Protein AF-A0A520C1L0-F1 (afdb_monomer)

Secondary structure (DSSP, 8-state):
----GGGG---TT----PPPP--------TT-----SBS--TTS--B-TTS-BT-GGGTT-TT-BPPPTT-EETTEE------GGGG---SS-------PPPP-PPP---S-SS----S-S----S-PPPTT---------TT--EEEEEEEEEE-SS-EEEEEEEEEE--

Nearest PDB structures (foldseek):
  6c9f-assembly1_B  TM=3.016E-01  e=8.532E+00  Homo sapiens

Solvent-accessible surface area (backbone atoms only — not comparable to full-atom values): 12284 Å² total; per-residue (Å²): 134,84,82,79,72,75,87,74,67,74,60,97,85,65,87,74,88,74,84,79,88,78,85,85,75,93,71,97,64,91,78,77,75,78,70,48,57,78,34,58,43,95,81,63,45,27,22,33,88,83,45,32,67,66,41,82,92,51,77,82,50,85,76,19,12,18,72,50,67,73,44,69,32,89,88,47,65,35,85,61,74,85,62,77,80,82,61,78,71,59,95,61,86,88,72,87,78,89,79,77,80,85,87,79,86,78,82,82,74,82,73,80,85,68,91,75,86,60,96,69,67,74,84,87,74,91,77,85,80,58,90,97,51,89,80,89,84,86,78,63,70,72,94,60,65,46,79,46,75,50,76,48,76,52,74,58,98,88,49,77,44,78,50,76,48,76,53,74,43,78,134

pLDDT: mean 76.63, std 14.68, range [38.0, 96.56]

Mean predicted aligned error: 20.1 Å

Sequence (171 aa):
MLLNNADLVLNKNEKAIRLNEVIIKSTKDNSFNYTGEIGKNACGDYVCLNDILNCRNHANEPNNTKPVKGKTYKYITYQGCILEEQNQASHYIEFTGVRHAKEFYLDDYKDPMEPAFFSTIYWNYATILEAKKETELSFYTSDITGRFKVVVQGATLNDVVYAEKYFDVKK

Foldseek 3Di:
DDDDCPVVDDDPPDPDDDDDDDDDDDDPDPPPPCVAAWAEDPVLWWADPQLDIPDPVCSPPRRIHYDDAQDDRPHDHHNDDPDVVVDPPPPDDDDDDDDDDDDDDDDQCPDPPDQDPDLDQDDDPPDDDDPPDDDDDDTDPTPDWAKHKDWDWDADPVGIDIDIDIDTDDD

Structure (mmCIF, N/CA/C/O backbone):
data_AF-A0A520C1L0-F1
#
_entry.id   AF-A0A520C1L0-F1
#
loop_
_atom_site.group_PDB
_atom_site.id
_atom_site.type_symbol
_atom_site.label_atom_id
_atom_site.label_alt_id
_atom_site.label_comp_id
_atom_site.label_asym_id
_atom_site.label_entity_id
_atom_site.label_seq_id
_atom_site.pdbx_PDB_ins_code
_atom_site.Cartn_x
_atom_site.Cartn_y
_atom_site.Cartn_z
_atom_site.occupancy
_atom_site.B_iso_or_equiv
_atom_site.auth_seq_id
_atom_site.auth_comp_id
_atom_site.auth_asym_id
_atom_site.auth_atom_id
_atom_site.pdbx_PDB_model_num
ATOM 1 N N . MET A 1 1 ? -6.480 -42.250 -15.621 1.00 38.00 1 MET A N 1
ATOM 2 C CA . MET A 1 1 ? -7.502 -41.512 -14.852 1.00 38.00 1 MET A CA 1
ATOM 3 C C . MET A 1 1 ? -7.461 -40.079 -15.365 1.00 38.00 1 MET A C 1
ATOM 5 O O . MET A 1 1 ? -6.453 -39.416 -15.174 1.00 38.00 1 MET A O 1
ATOM 9 N N . LEU A 1 2 ? -8.438 -39.691 -16.188 1.00 39.81 2 LEU A N 1
ATOM 10 C CA . LEU A 1 2 ? -8.475 -38.387 -16.860 1.00 39.81 2 LEU A CA 1
ATOM 11 C C . LEU A 1 2 ? -8.816 -37.306 -15.828 1.00 39.81 2 LEU A C 1
ATOM 13 O O . LEU A 1 2 ? -9.837 -37.410 -15.151 1.00 39.81 2 LEU A O 1
ATOM 17 N N . LEU A 1 3 ? -7.941 -36.310 -15.691 1.00 45.25 3 LEU A N 1
ATOM 18 C CA . LEU A 1 3 ? -8.162 -35.137 -14.849 1.00 45.25 3 LEU A CA 1
ATOM 19 C C . LEU A 1 3 ? -9.322 -34.327 -15.438 1.00 45.25 3 LEU A C 1
ATOM 21 O O . LEU A 1 3 ? -9.281 -33.898 -16.591 1.00 45.25 3 LEU A O 1
ATOM 25 N N . ASN A 1 4 ? -10.384 -34.187 -14.653 1.00 41.22 4 ASN A N 1
ATOM 26 C CA . ASN A 1 4 ? -11.595 -33.482 -15.035 1.00 41.22 4 ASN A CA 1
ATOM 27 C C . ASN A 1 4 ? -11.342 -31.974 -14.858 1.00 41.22 4 ASN A C 1
ATOM 29 O O . ASN A 1 4 ? -11.366 -31.469 -13.743 1.00 41.22 4 ASN A O 1
ATOM 33 N N . ASN A 1 5 ? -11.049 -31.258 -15.947 1.00 51.09 5 ASN A N 1
ATOM 34 C CA . ASN A 1 5 ? -10.695 -29.826 -15.943 1.00 51.09 5 ASN A CA 1
ATOM 35 C C . ASN A 1 5 ? -11.916 -28.890 -15.799 1.00 51.09 5 ASN A C 1
ATOM 37 O O . ASN A 1 5 ? -11.922 -27.783 -16.340 1.00 51.09 5 ASN A O 1
ATOM 41 N N . ALA A 1 6 ? -12.967 -29.331 -15.104 1.00 55.56 6 ALA A N 1
ATOM 42 C CA . ALA A 1 6 ? -14.201 -28.563 -14.942 1.00 55.56 6 ALA A CA 1
ATOM 43 C C . ALA A 1 6 ? -14.014 -27.297 -14.079 1.00 55.56 6 ALA A C 1
ATOM 45 O O . ALA A 1 6 ? -14.768 -26.341 -14.239 1.00 55.56 6 ALA A O 1
ATOM 46 N N . ASP A 1 7 ? -12.966 -27.249 -13.252 1.00 50.41 7 ASP A N 1
ATOM 47 C CA . ASP A 1 7 ? -12.690 -26.124 -12.346 1.00 50.41 7 ASP A CA 1
ATOM 48 C C . ASP A 1 7 ? -11.901 -24.971 -12.998 1.00 50.41 7 ASP A C 1
ATOM 50 O O . ASP A 1 7 ? -11.690 -23.933 -12.380 1.00 50.41 7 ASP A O 1
ATOM 54 N N . LEU A 1 8 ? -11.484 -25.111 -14.265 1.00 54.94 8 LEU A N 1
ATOM 55 C CA . LEU A 1 8 ? -10.787 -24.057 -15.026 1.00 54.94 8 LEU A CA 1
ATOM 56 C C . LEU A 1 8 ? -11.737 -23.204 -15.888 1.00 54.94 8 LEU A C 1
ATOM 58 O O . LEU A 1 8 ? -11.296 -22.441 -16.753 1.00 54.94 8 LEU A O 1
ATOM 62 N N . VAL A 1 9 ? -13.051 -23.331 -15.685 1.00 56.00 9 VAL A N 1
ATOM 63 C CA . VAL A 1 9 ? -14.051 -22.546 -16.413 1.00 56.00 9 VAL A CA 1
ATOM 64 C C . VAL A 1 9 ? -14.195 -21.173 -15.754 1.00 56.00 9 VAL A C 1
ATOM 66 O O . VAL A 1 9 ? -14.917 -21.002 -14.777 1.00 56.00 9 VAL A O 1
ATOM 69 N N . LEU A 1 10 ? -13.510 -20.176 -16.319 1.00 58.72 10 LEU A N 1
ATOM 70 C CA . LEU A 1 10 ? -13.698 -18.768 -15.964 1.00 58.72 10 LEU A CA 1
ATOM 71 C C . LEU A 1 10 ? -15.142 -18.334 -16.266 1.00 58.72 10 LEU A C 1
ATOM 73 O O . LEU A 1 10 ? -15.676 -18.600 -17.349 1.00 58.72 10 LEU A O 1
ATOM 77 N N . ASN A 1 11 ? -15.772 -17.643 -15.313 1.00 58.53 11 ASN A N 1
ATOM 78 C CA . ASN A 1 11 ? -17.105 -17.070 -15.485 1.00 58.53 11 ASN A CA 1
ATOM 79 C C . ASN A 1 11 ? -17.110 -16.059 -16.645 1.00 58.53 11 ASN A C 1
ATOM 81 O O . ASN A 1 11 ? -16.167 -15.289 -16.819 1.00 58.53 11 ASN A O 1
ATOM 85 N N . LYS A 1 12 ? -18.206 -16.016 -17.420 1.00 57.12 12 LYS A N 1
ATOM 86 C CA . LYS A 1 12 ? -18.363 -15.224 -18.667 1.00 57.12 12 LYS A CA 1
ATOM 87 C C . LYS A 1 12 ? -18.086 -13.710 -18.553 1.00 57.12 12 LYS A C 1
ATOM 89 O O . LYS A 1 12 ? -18.062 -13.037 -19.581 1.00 57.12 12 LYS A O 1
ATOM 94 N N . ASN A 1 13 ? -17.870 -13.183 -17.348 1.00 58.34 13 ASN A N 1
ATOM 95 C CA . ASN A 1 13 ? -17.637 -11.763 -17.083 1.00 58.34 13 ASN A CA 1
ATOM 96 C C . ASN A 1 13 ? -16.163 -11.399 -16.823 1.00 58.34 13 ASN A C 1
ATOM 98 O O . ASN A 1 13 ? -15.860 -10.218 -16.676 1.00 58.34 13 ASN A O 1
ATOM 102 N N . GLU A 1 14 ? -15.236 -12.360 -16.815 1.00 60.81 14 GLU A N 1
ATOM 103 C CA . GLU A 1 14 ? -13.802 -12.081 -16.672 1.00 60.81 14 GLU A CA 1
ATOM 104 C C . GLU A 1 14 ? -13.109 -12.066 -18.043 1.00 60.81 14 GLU A C 1
ATOM 106 O O . GLU A 1 14 ? -12.930 -13.093 -18.700 1.00 60.81 14 GLU A O 1
ATOM 111 N N . LYS A 1 15 ? -12.701 -10.875 -18.504 1.00 59.22 15 LYS A N 1
ATOM 112 C CA . LYS A 1 15 ? -11.862 -10.725 -19.704 1.00 59.22 15 LYS A CA 1
ATOM 113 C C . LYS A 1 15 ? -10.416 -11.105 -19.376 1.00 59.22 15 LYS A C 1
ATOM 115 O O . LYS A 1 15 ? -9.594 -10.241 -19.089 1.00 59.22 15 LYS A O 1
ATOM 120 N N . ALA A 1 16 ? -10.095 -12.392 -19.448 1.00 63.19 16 ALA A N 1
ATOM 121 C CA . ALA A 1 16 ? -8.709 -12.847 -19.413 1.00 63.19 16 ALA A CA 1
ATOM 122 C C . ALA A 1 16 ? -8.012 -12.522 -20.749 1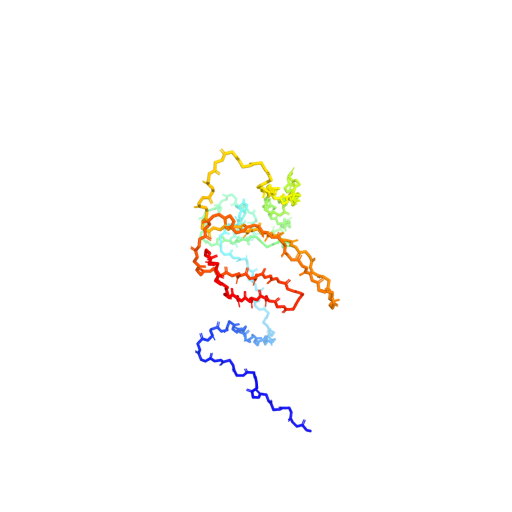.00 63.19 16 ALA A C 1
ATOM 124 O O . ALA A 1 16 ? -8.452 -12.966 -21.813 1.00 63.19 16 ALA A O 1
ATOM 125 N N . ILE A 1 17 ? -6.922 -11.751 -20.700 1.00 63.28 17 ILE A N 1
ATOM 126 C CA . ILE A 1 17 ? -6.061 -11.491 -21.861 1.00 63.28 17 ILE A CA 1
ATOM 127 C C . ILE A 1 17 ? -5.343 -12.802 -22.199 1.00 63.28 17 ILE A C 1
ATOM 129 O O . ILE A 1 17 ? -4.487 -13.259 -21.446 1.00 63.28 17 ILE A O 1
ATOM 133 N N . ARG A 1 18 ? -5.714 -13.434 -23.316 1.00 66.56 18 ARG A N 1
ATOM 134 C CA . ARG A 1 18 ? -5.024 -14.623 -23.832 1.00 66.56 18 ARG A CA 1
ATOM 135 C C . ARG A 1 18 ? -3.885 -14.188 -24.747 1.00 66.56 18 ARG A C 1
ATOM 137 O O . ARG A 1 18 ? -4.059 -13.288 -25.565 1.00 66.56 18 ARG A O 1
ATOM 144 N N . LEU A 1 19 ? -2.731 -14.834 -24.612 1.00 63.72 19 LEU A N 1
ATOM 145 C CA . LEU A 1 19 ? -1.625 -14.658 -25.549 1.00 63.72 19 LEU A CA 1
ATOM 146 C C . LEU A 1 19 ? -2.016 -15.266 -26.900 1.00 63.72 19 LEU A C 1
ATOM 148 O O . LEU A 1 19 ? -2.586 -16.357 -26.951 1.00 63.72 19 LEU A O 1
ATOM 152 N N . ASN A 1 20 ? -1.717 -14.554 -27.984 1.00 61.38 20 ASN A N 1
ATOM 153 C CA . ASN A 1 20 ? -1.931 -15.067 -29.331 1.00 61.38 20 ASN A CA 1
ATOM 154 C C . ASN A 1 20 ? -0.896 -16.153 -29.631 1.00 61.38 20 ASN A C 1
ATOM 156 O O . ASN A 1 20 ? 0.304 -15.942 -29.460 1.00 61.38 20 ASN A O 1
ATOM 160 N N . GLU A 1 21 ? -1.365 -17.302 -30.103 1.00 62.19 21 GLU A N 1
ATOM 161 C CA . GLU A 1 21 ? -0.494 -18.343 -30.633 1.00 62.19 21 GLU A CA 1
ATOM 162 C C . GLU A 1 21 ? 0.135 -17.847 -31.942 1.00 62.19 21 GLU A C 1
ATOM 164 O O . GLU A 1 21 ? -0.567 -17.492 -32.890 1.00 62.19 21 GLU A O 1
ATOM 169 N N . VAL A 1 22 ? 1.468 -17.799 -31.994 1.00 65.31 22 VAL A N 1
ATOM 170 C CA . VAL A 1 22 ? 2.209 -17.427 -33.203 1.00 65.31 22 VAL A CA 1
ATOM 171 C C . VAL A 1 22 ? 2.873 -18.676 -33.764 1.00 65.31 22 VAL A C 1
ATOM 173 O O . VAL A 1 22 ? 3.788 -19.237 -33.165 1.00 65.31 22 VAL A O 1
ATOM 176 N N . ILE A 1 23 ? 2.421 -19.102 -34.942 1.00 70.19 23 ILE A N 1
ATOM 177 C CA . ILE A 1 23 ? 3.016 -20.225 -35.669 1.00 70.19 23 ILE A CA 1
ATOM 178 C C . ILE A 1 23 ? 4.181 -19.689 -36.504 1.00 70.19 23 ILE A C 1
ATOM 180 O O . ILE A 1 23 ? 3.976 -19.071 -37.550 1.00 70.19 23 ILE A O 1
ATOM 184 N N . ILE A 1 24 ? 5.411 -19.948 -36.062 1.00 59.53 24 ILE A N 1
ATOM 185 C CA . ILE A 1 24 ? 6.614 -19.603 -36.825 1.00 59.53 24 ILE A CA 1
ATOM 186 C C . ILE A 1 24 ? 6.863 -20.706 -37.857 1.00 59.53 24 ILE A C 1
ATOM 188 O O . ILE A 1 24 ? 7.271 -21.816 -37.517 1.00 59.53 24 ILE A O 1
ATOM 192 N N . LYS A 1 25 ? 6.614 -20.406 -39.135 1.00 61.12 25 LYS A N 1
ATOM 193 C CA . LYS A 1 25 ? 6.960 -21.293 -40.254 1.00 61.12 25 LYS A CA 1
ATOM 194 C C . LYS A 1 25 ? 8.313 -20.878 -40.823 1.00 61.12 25 LYS A C 1
ATOM 196 O O . LYS A 1 25 ? 8.510 -19.718 -41.164 1.00 61.12 25 LYS A O 1
ATOM 201 N N . SER A 1 26 ? 9.238 -21.828 -40.937 1.00 51.00 26 SER A N 1
ATOM 202 C CA . SER A 1 26 ? 10.511 -21.601 -41.623 1.00 51.00 26 SER A CA 1
ATOM 203 C C . SER A 1 26 ? 10.275 -21.541 -43.133 1.00 51.00 26 SER A C 1
ATOM 205 O O . SER A 1 26 ? 9.855 -22.526 -43.741 1.00 51.00 26 SER A O 1
ATOM 207 N N . THR A 1 27 ? 10.548 -20.389 -43.739 1.00 59.00 27 THR A N 1
ATOM 208 C CA . THR A 1 27 ? 10.618 -20.213 -45.192 1.00 59.00 27 THR A CA 1
ATOM 209 C C . THR A 1 27 ? 12.056 -19.889 -45.579 1.00 59.00 27 THR A C 1
ATOM 211 O O . THR A 1 27 ? 12.644 -18.946 -45.052 1.00 59.00 27 THR A O 1
ATOM 214 N N . LYS A 1 28 ? 12.638 -20.663 -46.506 1.00 55.28 28 LYS A N 1
ATOM 215 C CA . LYS A 1 28 ? 13.903 -20.302 -47.162 1.00 55.28 28 LYS A CA 1
ATOM 216 C C . LYS A 1 28 ? 13.615 -19.202 -48.175 1.00 55.28 28 LYS A C 1
ATOM 218 O O . LYS A 1 28 ? 13.373 -19.480 -49.345 1.00 55.28 28 LYS A O 1
ATOM 223 N N . ASP A 1 29 ? 13.604 -17.971 -47.691 1.00 51.62 29 ASP A N 1
ATOM 224 C CA . ASP A 1 29 ? 13.536 -16.790 -48.530 1.00 51.62 29 ASP A CA 1
ATOM 225 C C . ASP A 1 29 ? 14.914 -16.122 -48.562 1.00 51.62 29 ASP A C 1
ATOM 227 O O . ASP A 1 29 ? 15.372 -15.550 -47.574 1.00 51.62 29 ASP A O 1
ATOM 231 N N . ASN A 1 30 ? 15.602 -16.235 -49.699 1.00 54.41 30 ASN A N 1
ATOM 232 C CA . ASN A 1 30 ? 16.876 -15.551 -49.930 1.00 54.41 30 ASN A CA 1
ATOM 233 C C . ASN A 1 30 ? 16.674 -14.070 -50.320 1.00 54.41 30 ASN A C 1
ATOM 235 O O . ASN A 1 30 ? 17.649 -13.393 -50.637 1.00 54.41 30 ASN A O 1
ATOM 239 N N . SER A 1 31 ? 15.436 -13.556 -50.306 1.00 53.25 31 SER A N 1
ATOM 240 C CA . SER A 1 31 ? 15.102 -12.164 -50.631 1.00 53.25 31 SER A CA 1
ATOM 241 C C . SER A 1 31 ? 15.060 -11.217 -49.424 1.00 53.25 31 SER A C 1
ATOM 243 O O . SER A 1 31 ? 14.557 -10.100 -49.532 1.00 53.25 31 SER A O 1
ATOM 245 N N . PHE A 1 32 ? 15.668 -11.592 -48.291 1.00 48.34 32 PHE A N 1
ATOM 246 C CA . PHE A 1 32 ? 15.884 -10.688 -47.152 1.00 48.34 32 PHE A CA 1
ATOM 247 C C . PHE A 1 32 ? 16.964 -9.628 -47.447 1.00 48.34 32 PHE A C 1
ATOM 249 O O . PHE A 1 32 ? 17.942 -9.471 -46.719 1.00 48.34 32 PHE A O 1
ATOM 256 N N . ASN A 1 33 ? 16.774 -8.829 -48.496 1.00 55.75 33 ASN A N 1
ATOM 257 C CA . ASN A 1 33 ? 17.485 -7.569 -48.669 1.00 55.75 33 ASN A CA 1
ATOM 258 C C . ASN A 1 33 ? 16.803 -6.509 -47.804 1.00 55.75 33 ASN A C 1
ATOM 260 O O . ASN A 1 33 ? 16.217 -5.551 -48.301 1.00 55.75 33 ASN A O 1
ATOM 264 N N . TYR A 1 34 ? 16.850 -6.702 -46.486 1.00 60.56 34 TYR A N 1
ATOM 265 C CA . TYR A 1 34 ? 16.422 -5.678 -45.548 1.00 60.56 34 TYR A CA 1
ATOM 266 C C . TYR A 1 34 ? 17.376 -4.482 -45.670 1.00 60.56 34 TYR A C 1
ATOM 268 O O . TYR A 1 34 ? 18.517 -4.505 -45.202 1.00 60.56 34 TYR A O 1
ATOM 276 N N . THR A 1 35 ? 16.920 -3.433 -46.351 1.00 61.22 35 THR A N 1
ATOM 277 C CA . THR A 1 35 ? 17.663 -2.181 -46.549 1.00 61.22 35 THR A CA 1
ATOM 278 C C . THR A 1 35 ? 17.565 -1.237 -45.352 1.00 61.22 35 THR A C 1
ATOM 280 O O . THR A 1 35 ? 18.169 -0.168 -45.388 1.00 61.22 35 THR A O 1
ATOM 283 N N . GLY A 1 36 ? 16.857 -1.639 -44.292 1.00 66.31 36 GLY A N 1
ATOM 284 C CA . GLY A 1 36 ? 16.485 -0.786 -43.165 1.00 66.31 36 GLY A CA 1
ATOM 285 C C . GLY A 1 36 ? 15.075 -0.216 -43.323 1.00 66.31 36 GLY A C 1
ATOM 286 O O . GLY A 1 36 ? 14.530 -0.179 -44.426 1.00 66.31 36 GLY A O 1
ATOM 287 N N . GLU A 1 37 ? 14.477 0.225 -42.217 1.00 79.69 37 GLU A N 1
ATOM 288 C CA . GLU A 1 37 ? 13.225 0.995 -42.234 1.00 79.69 37 GLU A CA 1
ATOM 289 C C . GLU A 1 37 ? 13.395 2.296 -43.027 1.00 79.69 37 GLU A C 1
ATOM 291 O O . GLU A 1 37 ? 14.494 2.833 -43.100 1.00 79.69 37 GLU A O 1
ATOM 296 N N . ILE A 1 38 ? 12.323 2.845 -43.593 1.00 84.75 38 ILE A N 1
ATOM 297 C CA . ILE A 1 38 ? 12.384 4.130 -44.304 1.00 84.75 38 ILE A CA 1
ATOM 298 C C . ILE A 1 38 ? 12.694 5.271 -43.318 1.00 84.75 38 ILE A C 1
ATOM 300 O O . ILE A 1 38 ? 12.199 5.301 -42.188 1.00 84.75 38 ILE A O 1
ATOM 304 N N . GLY A 1 39 ? 13.493 6.235 -43.769 1.00 85.25 39 GLY A N 1
ATOM 305 C CA . GLY A 1 39 ? 13.792 7.486 -43.082 1.00 85.25 39 GLY A CA 1
ATOM 306 C C . GLY A 1 39 ? 15.106 7.495 -42.304 1.00 85.25 39 GLY A C 1
ATOM 307 O O . GLY A 1 39 ? 15.973 6.640 -42.460 1.00 85.25 39 GLY A O 1
ATOM 308 N N . LYS A 1 40 ? 15.257 8.521 -41.464 1.00 89.75 40 LYS A N 1
ATOM 309 C CA . LYS A 1 40 ? 16.386 8.686 -40.540 1.00 89.75 40 LYS A CA 1
ATOM 310 C C . LYS A 1 40 ? 16.106 7.931 -39.242 1.00 89.75 40 LYS A C 1
ATOM 312 O O . LYS A 1 40 ? 14.949 7.793 -38.839 1.00 89.75 40 LYS A O 1
ATOM 317 N N . ASN A 1 41 ? 17.144 7.436 -38.578 1.00 88.19 41 ASN A N 1
ATOM 318 C CA . ASN A 1 41 ? 17.003 6.938 -37.212 1.00 88.19 41 ASN A CA 1
ATOM 319 C C . ASN A 1 41 ? 16.950 8.105 -36.207 1.00 88.19 41 ASN A C 1
ATOM 321 O O . ASN A 1 41 ? 16.993 9.273 -36.588 1.00 88.19 41 ASN A O 1
ATOM 325 N N . ALA A 1 42 ? 16.868 7.793 -34.917 1.00 85.81 42 ALA A N 1
ATOM 326 C CA . ALA A 1 42 ? 16.760 8.804 -33.868 1.00 85.81 42 ALA A CA 1
ATOM 327 C C . ALA A 1 42 ? 18.025 9.677 -33.684 1.00 85.81 42 ALA A C 1
ATOM 329 O O . ALA A 1 42 ? 17.900 10.800 -33.212 1.00 85.81 42 ALA A O 1
ATOM 330 N N . CYS A 1 43 ? 19.212 9.230 -34.121 1.00 87.00 43 CYS A N 1
ATOM 331 C CA . CYS A 1 43 ? 20.403 10.094 -34.220 1.00 87.00 43 CYS A CA 1
ATOM 332 C C . CYS A 1 43 ? 20.360 11.030 -35.439 1.00 87.00 43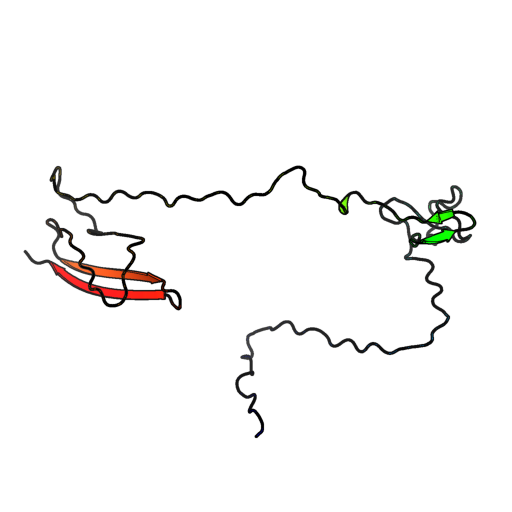 CYS A C 1
ATOM 334 O O . CYS A 1 43 ? 21.233 11.878 -35.602 1.00 87.00 43 CYS A O 1
ATOM 336 N N . GLY A 1 44 ? 19.381 10.862 -36.332 1.00 88.44 44 GLY A N 1
ATOM 337 C CA . GLY A 1 44 ? 19.349 11.535 -37.624 1.00 88.44 44 GLY A CA 1
ATOM 338 C C . GLY A 1 44 ? 20.166 10.832 -38.711 1.00 88.44 44 GLY A C 1
ATOM 339 O O . GLY A 1 44 ? 20.264 11.374 -39.814 1.00 88.44 44 GLY A O 1
ATOM 340 N N . ASP A 1 45 ? 20.714 9.639 -38.446 1.00 91.06 45 ASP A N 1
ATOM 341 C CA . ASP A 1 45 ? 21.491 8.889 -39.433 1.00 91.06 45 ASP A CA 1
ATOM 342 C C . ASP A 1 45 ? 20.585 8.231 -40.479 1.00 91.06 45 ASP A C 1
ATOM 344 O O . ASP A 1 45 ? 19.527 7.685 -40.155 1.00 91.06 45 ASP A O 1
ATOM 348 N N . TYR A 1 46 ? 21.033 8.221 -41.731 1.00 92.62 46 TYR A N 1
ATOM 349 C CA . TYR A 1 46 ? 20.344 7.596 -42.861 1.00 92.62 46 TYR A CA 1
ATOM 350 C C . TYR A 1 46 ? 21.329 7.029 -43.878 1.00 92.62 46 TYR A C 1
ATOM 352 O O . TYR A 1 46 ? 22.512 7.367 -43.910 1.00 92.62 46 TYR A O 1
ATOM 360 N N . VAL A 1 47 ? 20.807 6.191 -44.758 1.00 92.75 47 VAL A N 1
ATOM 361 C CA . VAL A 1 47 ? 21.496 5.601 -45.897 1.00 92.75 47 VAL A CA 1
ATOM 362 C C . VAL A 1 47 ? 20.721 5.998 -47.142 1.00 92.75 47 VAL A C 1
ATOM 364 O O . VAL A 1 47 ? 19.505 5.822 -47.199 1.00 92.75 47 VAL A O 1
ATOM 367 N N . CYS A 1 48 ? 21.409 6.577 -48.124 1.00 90.75 48 CYS A N 1
ATOM 368 C CA . CYS A 1 48 ? 20.774 6.914 -49.396 1.00 90.75 48 CYS A CA 1
ATOM 369 C C . CYS A 1 48 ? 20.695 5.706 -50.338 1.00 90.75 48 CYS A C 1
ATOM 371 O O . CYS A 1 48 ? 21.332 4.679 -50.106 1.00 90.75 48 CYS A O 1
ATOM 373 N N . LEU A 1 49 ? 19.986 5.863 -51.460 1.00 88.38 49 LEU A N 1
ATOM 374 C CA . LEU A 1 49 ? 19.822 4.826 -52.491 1.00 88.38 49 LEU A CA 1
ATOM 375 C C . LEU A 1 49 ? 21.144 4.237 -53.022 1.00 88.38 49 LEU A C 1
ATOM 377 O O . LEU A 1 49 ? 21.167 3.107 -53.497 1.00 88.38 49 LEU A O 1
ATOM 381 N N . ASN A 1 50 ? 22.251 4.977 -52.912 1.00 89.19 50 ASN A N 1
ATOM 382 C CA . ASN A 1 50 ? 23.583 4.539 -53.342 1.00 89.19 50 ASN A CA 1
ATOM 383 C C . ASN A 1 50 ? 24.379 3.793 -52.250 1.00 89.19 50 ASN A C 1
ATOM 385 O O . ASN A 1 50 ? 25.605 3.694 -52.357 1.00 89.19 50 ASN A O 1
ATOM 389 N N . ASP A 1 51 ? 23.709 3.332 -51.189 1.00 89.50 51 ASP A N 1
ATOM 390 C CA . ASP A 1 51 ? 24.289 2.612 -50.045 1.00 89.50 51 ASP A CA 1
ATOM 391 C C . ASP A 1 51 ? 25.392 3.422 -49.327 1.00 89.50 51 ASP A C 1
ATOM 393 O O . ASP A 1 51 ? 26.413 2.898 -48.881 1.00 89.50 51 ASP A O 1
ATOM 397 N N . ILE A 1 52 ? 25.204 4.749 -49.249 1.00 91.56 52 ILE A N 1
ATOM 398 C CA . ILE A 1 52 ? 26.119 5.693 -48.587 1.00 91.56 52 ILE A CA 1
ATOM 399 C C . ILE A 1 52 ? 25.482 6.187 -47.290 1.00 91.56 52 ILE A C 1
ATOM 401 O O . ILE A 1 52 ? 24.437 6.841 -47.319 1.00 91.56 52 ILE A O 1
ATOM 405 N N . LEU A 1 53 ? 26.161 5.942 -46.171 1.00 92.62 53 LEU A N 1
ATOM 406 C CA . LEU A 1 53 ? 25.799 6.490 -44.866 1.00 92.62 53 LEU A CA 1
ATOM 407 C C . LEU A 1 53 ? 25.949 8.024 -44.860 1.00 92.62 53 LEU A C 1
ATOM 409 O O . LEU A 1 53 ? 27.005 8.546 -45.217 1.00 92.62 53 LEU A O 1
ATOM 413 N N . ASN A 1 54 ? 24.902 8.738 -44.442 1.00 92.38 54 ASN A N 1
ATOM 414 C CA . ASN A 1 54 ? 24.858 10.193 -44.250 1.00 92.38 54 ASN A CA 1
ATOM 415 C C . ASN A 1 54 ? 25.357 11.012 -45.463 1.00 92.38 54 ASN A C 1
ATOM 417 O O . ASN A 1 54 ? 26.113 11.980 -45.334 1.00 92.38 54 ASN A O 1
ATOM 421 N N . CYS A 1 55 ? 24.933 10.625 -46.671 1.00 90.94 55 CYS A N 1
ATOM 422 C CA . CYS A 1 55 ? 25.325 11.279 -47.921 1.00 90.94 55 CYS A CA 1
ATOM 423 C C . CYS A 1 55 ? 24.800 12.722 -48.043 1.00 90.94 55 CYS A C 1
ATOM 425 O O . CYS A 1 55 ? 23.619 12.935 -48.305 1.00 90.94 55 CYS A O 1
ATOM 427 N N . ARG A 1 56 ? 25.700 13.716 -47.995 1.00 88.44 56 ARG A N 1
ATOM 428 C CA . ARG A 1 56 ? 25.369 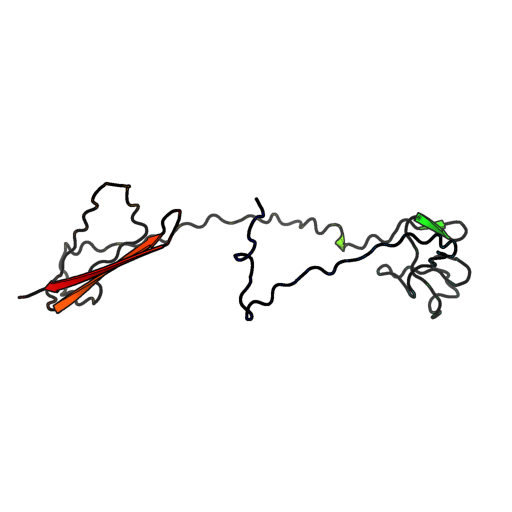15.158 -48.055 1.00 88.44 56 ARG A CA 1
ATOM 429 C C . ARG A 1 56 ? 24.409 15.561 -49.184 1.00 88.44 56 ARG A C 1
ATOM 431 O O . ARG A 1 56 ? 23.564 16.421 -48.963 1.00 88.44 56 ARG A O 1
ATOM 438 N N . ASN A 1 57 ? 24.519 14.945 -50.361 1.00 91.00 57 ASN A N 1
ATOM 439 C CA . ASN A 1 57 ? 23.710 15.312 -51.530 1.00 91.00 57 ASN A CA 1
ATOM 440 C C . ASN A 1 57 ? 22.264 14.800 -51.464 1.00 91.00 57 ASN A C 1
ATOM 442 O O . ASN A 1 57 ? 21.395 15.374 -52.106 1.00 91.00 57 ASN A O 1
ATOM 446 N N . HIS A 1 58 ? 21.998 13.748 -50.688 1.00 87.69 58 HIS A N 1
ATOM 447 C CA . HIS A 1 58 ? 20.708 13.052 -50.665 1.00 87.69 58 HIS A CA 1
ATOM 448 C C . HIS A 1 58 ? 20.055 13.116 -49.277 1.00 87.69 58 HIS A C 1
ATOM 450 O O . HIS A 1 58 ? 19.326 12.217 -48.877 1.00 87.69 58 HIS A O 1
ATOM 456 N N . ALA A 1 59 ? 20.317 14.172 -48.501 1.00 84.81 59 ALA A N 1
ATOM 457 C CA . ALA A 1 59 ? 19.941 14.225 -47.086 1.00 84.81 59 ALA A CA 1
ATOM 458 C C . ALA A 1 59 ? 18.433 14.221 -46.799 1.00 84.81 59 ALA A C 1
ATOM 460 O O . ALA A 1 59 ? 18.023 13.866 -45.691 1.00 84.81 59 ALA A O 1
ATOM 461 N N . ASN A 1 60 ? 17.619 14.607 -47.780 1.00 84.44 60 ASN A N 1
ATOM 462 C CA . ASN A 1 60 ? 16.170 14.762 -47.648 1.00 84.44 60 ASN A CA 1
ATOM 463 C C . ASN A 1 60 ? 15.397 13.925 -48.676 1.00 84.44 60 ASN A C 1
ATOM 465 O O . ASN A 1 60 ? 14.238 14.218 -48.955 1.00 84.44 60 ASN A O 1
ATOM 469 N N . GLU A 1 61 ? 16.029 12.907 -49.264 1.00 86.88 61 GLU A N 1
ATOM 470 C CA . GLU A 1 61 ? 15.325 12.022 -50.186 1.00 86.88 61 GLU A CA 1
ATOM 471 C C . GLU A 1 61 ? 14.315 11.136 -49.441 1.00 86.88 61 GLU A C 1
ATOM 473 O O . GLU A 1 61 ? 14.638 10.582 -48.384 1.00 86.88 61 GLU A O 1
ATOM 478 N N . PRO A 1 62 ? 13.102 10.954 -49.994 1.00 85.50 62 PRO A N 1
ATOM 479 C CA . PRO A 1 62 ? 12.053 10.158 -49.357 1.00 85.50 62 PRO A CA 1
ATOM 480 C C . PRO A 1 62 ? 12.399 8.665 -49.292 1.00 85.50 62 PRO A C 1
ATOM 482 O O . PRO A 1 62 ? 11.878 7.952 -48.442 1.00 85.50 62 PRO A O 1
ATOM 485 N N . ASN A 1 63 ? 13.302 8.204 -50.162 1.00 87.00 63 ASN A N 1
ATOM 486 C CA . ASN A 1 63 ? 13.702 6.802 -50.264 1.00 87.00 63 ASN A CA 1
ATOM 487 C C . ASN A 1 63 ? 14.931 6.459 -49.407 1.00 87.00 63 ASN A C 1
ATOM 489 O O . ASN A 1 63 ? 15.491 5.373 -49.543 1.00 87.00 63 ASN A O 1
ATOM 493 N N . ASN A 1 64 ? 15.374 7.378 -48.547 1.00 91.38 64 ASN A N 1
ATOM 494 C CA . ASN A 1 64 ? 16.421 7.090 -47.576 1.00 91.38 64 ASN A CA 1
ATOM 495 C C . ASN A 1 64 ? 15.952 6.026 -46.582 1.00 91.38 64 ASN A C 1
ATOM 497 O O . ASN A 1 64 ? 14.782 6.009 -46.200 1.00 91.38 64 ASN A O 1
ATOM 501 N N . THR A 1 65 ? 16.867 5.181 -46.117 1.00 92.62 65 THR A N 1
ATOM 502 C CA . THR A 1 65 ? 16.586 4.159 -45.101 1.00 92.62 65 THR A CA 1
ATOM 503 C C . THR A 1 65 ? 17.449 4.338 -43.858 1.00 92.62 65 THR A C 1
ATOM 505 O O . THR A 1 65 ? 18.507 4.967 -43.884 1.00 92.62 65 THR A O 1
ATOM 508 N N . LYS A 1 66 ? 17.001 3.776 -42.737 1.00 92.00 66 LYS A N 1
ATOM 509 C CA . LYS A 1 66 ? 17.725 3.759 -41.473 1.00 92.00 66 LYS A CA 1
ATOM 510 C C . LYS A 1 66 ? 18.919 2.812 -41.596 1.00 92.00 66 LYS A C 1
ATOM 512 O O . LYS A 1 66 ? 18.762 1.692 -42.092 1.00 92.00 66 LY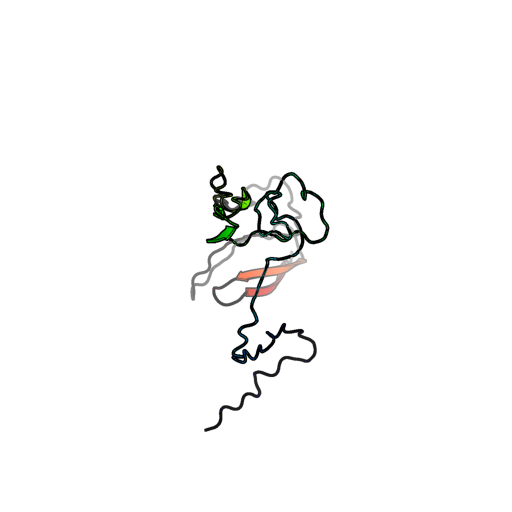S A O 1
ATOM 517 N N . PRO A 1 67 ? 20.105 3.203 -41.109 1.00 91.19 67 PRO A N 1
ATOM 518 C CA . PRO A 1 67 ? 21.250 2.313 -41.108 1.00 91.19 67 PRO A CA 1
ATOM 519 C C . PRO A 1 67 ? 21.050 1.150 -40.129 1.00 91.19 67 PRO A C 1
ATOM 521 O O . PRO A 1 67 ? 20.476 1.300 -39.049 1.00 91.19 67 PRO A O 1
ATOM 524 N N . VAL A 1 68 ? 21.566 -0.019 -40.499 1.00 88.56 68 VAL A N 1
ATOM 525 C CA . VAL A 1 68 ? 21.509 -1.253 -39.713 1.00 88.56 68 VAL A CA 1
ATOM 526 C C . VAL A 1 68 ? 22.839 -1.437 -38.991 1.00 88.56 68 VAL A C 1
ATOM 528 O O . VAL A 1 68 ? 23.902 -1.419 -39.615 1.00 88.56 68 VAL A O 1
ATOM 531 N N . LYS A 1 69 ? 22.798 -1.602 -37.665 1.00 89.12 69 LYS A N 1
ATOM 532 C CA . LYS A 1 69 ? 24.001 -1.805 -36.844 1.00 89.12 69 LYS A CA 1
ATOM 533 C C . LYS A 1 69 ? 24.769 -3.043 -37.320 1.00 89.12 69 LYS A C 1
ATOM 535 O O . LYS A 1 69 ? 24.185 -4.104 -37.505 1.00 89.12 69 LYS A O 1
ATOM 540 N N . GLY A 1 70 ? 26.075 -2.892 -37.518 1.00 87.81 70 GLY A N 1
ATOM 541 C CA . GLY A 1 70 ? 26.975 -3.930 -38.023 1.00 87.81 70 GLY A CA 1
ATOM 542 C C . GLY A 1 70 ? 27.046 -4.036 -39.550 1.00 87.81 70 GLY A C 1
ATOM 543 O O . GLY A 1 70 ? 27.935 -4.720 -40.050 1.00 87.81 70 GLY A O 1
ATOM 544 N N . LYS A 1 71 ? 26.175 -3.351 -40.306 1.00 88.44 71 LYS A N 1
ATOM 545 C CA . LYS A 1 71 ? 26.246 -3.333 -41.774 1.00 88.44 71 LYS A CA 1
ATOM 546 C C . LYS A 1 71 ? 27.302 -2.335 -42.260 1.00 88.44 71 LYS A C 1
ATOM 548 O O . LYS A 1 71 ? 27.435 -1.237 -41.713 1.00 88.44 71 LYS A O 1
ATOM 553 N N . THR A 1 72 ? 28.042 -2.716 -43.300 1.00 90.06 72 THR A N 1
ATOM 554 C CA . THR A 1 72 ? 29.005 -1.847 -43.988 1.00 90.06 72 THR A CA 1
ATOM 555 C C . THR A 1 72 ? 28.349 -1.172 -45.184 1.00 90.06 72 THR A C 1
ATOM 557 O O . THR A 1 72 ? 27.841 -1.846 -46.073 1.00 90.06 72 THR A O 1
ATOM 560 N N . TYR A 1 73 ? 28.393 0.158 -45.196 1.00 90.25 73 TYR A N 1
ATOM 561 C CA . TYR A 1 73 ? 27.887 1.029 -46.252 1.00 90.25 73 TYR A CA 1
ATOM 562 C C . TYR A 1 73 ? 29.078 1.629 -46.999 1.00 90.25 73 TYR A C 1
ATOM 564 O O . TYR A 1 73 ? 29.808 2.463 -46.450 1.00 90.25 73 TYR A O 1
ATOM 572 N N . LYS A 1 74 ? 29.323 1.153 -48.225 1.00 86.88 74 LYS A N 1
ATOM 573 C CA . LYS A 1 74 ? 30.562 1.344 -49.012 1.00 86.88 74 LYS A CA 1
ATOM 574 C C . LYS A 1 74 ? 31.859 0.981 -48.276 1.00 86.88 74 LYS A C 1
ATOM 576 O O . LYS A 1 74 ? 32.435 -0.068 -48.530 1.00 86.88 74 LYS A O 1
ATOM 581 N N . TYR A 1 75 ? 32.323 1.864 -47.394 1.00 84.88 75 TYR A N 1
ATOM 582 C CA . TYR A 1 75 ? 33.594 1.761 -46.668 1.00 84.88 75 TYR A CA 1
ATOM 583 C C . TYR A 1 75 ? 33.435 1.965 -45.154 1.00 84.88 75 TYR A C 1
ATOM 585 O O . TYR A 1 75 ? 34.423 1.919 -44.428 1.00 84.88 75 TYR A O 1
ATOM 593 N N . ILE A 1 76 ? 32.214 2.220 -44.666 1.00 88.81 76 ILE A N 1
ATOM 594 C CA . ILE A 1 76 ? 31.952 2.563 -43.263 1.00 88.81 76 ILE A CA 1
ATOM 595 C C . ILE A 1 76 ? 31.009 1.528 -42.655 1.00 88.81 76 ILE A C 1
ATOM 597 O O . ILE A 1 76 ? 29.875 1.372 -43.103 1.00 88.81 76 ILE A O 1
ATOM 601 N N . THR A 1 77 ? 31.464 0.838 -41.610 1.00 91.56 77 THR A N 1
ATOM 602 C CA . THR A 1 77 ? 30.618 -0.059 -40.812 1.00 91.56 77 THR A CA 1
ATOM 603 C C . THR A 1 77 ? 29.855 0.737 -39.766 1.00 91.56 77 THR A C 1
ATOM 605 O O . THR A 1 77 ? 30.459 1.405 -38.925 1.00 91.56 77 THR A O 1
ATOM 608 N N . TYR A 1 78 ? 28.526 0.660 -39.803 1.00 91.25 78 TYR A N 1
ATOM 609 C CA . TYR A 1 78 ? 27.674 1.402 -38.886 1.00 91.25 78 TYR A CA 1
ATOM 610 C C . TYR A 1 78 ? 27.677 0.774 -37.488 1.00 91.25 78 TYR A C 1
ATOM 612 O O . TYR A 1 78 ? 27.217 -0.351 -37.302 1.00 91.25 78 TYR A O 1
ATOM 620 N N . GLN A 1 79 ? 28.167 1.504 -36.486 1.00 88.88 79 GLN A N 1
ATOM 621 C CA . GLN A 1 79 ? 28.299 1.002 -35.109 1.00 88.88 79 GLN A CA 1
ATOM 622 C C . GLN A 1 79 ? 27.019 1.141 -34.269 1.00 88.88 79 GLN A C 1
ATOM 624 O O . GLN A 1 79 ? 26.949 0.636 -33.147 1.00 88.88 79 GLN A O 1
ATOM 629 N N . GLY A 1 80 ? 25.972 1.749 -34.826 1.00 85.81 80 GLY A N 1
ATOM 630 C CA . GLY A 1 80 ? 24.751 2.065 -34.097 1.00 85.81 80 GLY A CA 1
ATOM 631 C C . GLY A 1 80 ? 24.756 3.485 -33.540 1.00 85.81 80 GLY A C 1
ATOM 632 O O . GLY A 1 80 ? 25.799 4.106 -33.356 1.00 85.81 80 GLY A O 1
ATOM 633 N N . CYS A 1 81 ? 23.553 3.970 -33.275 1.00 82.69 81 CYS A N 1
ATOM 634 C CA . CYS A 1 81 ? 23.287 5.231 -32.609 1.00 82.69 81 CYS A CA 1
ATOM 635 C C . CYS A 1 81 ? 23.186 4.966 -31.104 1.00 82.69 81 CYS A C 1
ATOM 637 O O . CYS A 1 81 ? 22.379 4.135 -30.682 1.00 82.69 81 CYS A O 1
ATOM 639 N N . ILE A 1 82 ? 24.008 5.646 -30.303 1.00 76.81 82 ILE A N 1
ATOM 640 C CA . ILE A 1 82 ? 23.851 5.663 -28.848 1.00 76.81 82 ILE A CA 1
ATOM 641 C C . ILE A 1 82 ? 22.879 6.800 -28.550 1.00 76.81 82 ILE A C 1
ATOM 643 O O . ILE A 1 82 ? 23.282 7.951 -28.424 1.00 76.81 82 ILE A O 1
ATOM 647 N N . LEU A 1 83 ? 21.586 6.484 -28.500 1.00 68.38 83 LEU A N 1
ATOM 648 C CA . LEU A 1 83 ? 20.631 7.378 -27.857 1.00 68.38 83 LEU A CA 1
ATOM 649 C C . LEU A 1 83 ? 20.916 7.318 -26.360 1.00 68.38 83 LEU A C 1
ATOM 651 O O . LEU A 1 83 ? 21.109 6.231 -25.812 1.00 68.38 83 LEU A O 1
ATOM 655 N N . GLU A 1 84 ? 20.927 8.471 -25.703 1.00 56.75 84 GLU A N 1
ATOM 656 C CA . GLU A 1 84 ? 21.175 8.618 -24.262 1.00 56.75 84 GLU A CA 1
ATOM 657 C C . GLU A 1 84 ? 20.201 7.805 -23.374 1.00 56.75 84 GLU A C 1
ATOM 659 O O . GLU A 1 84 ? 20.375 7.716 -22.163 1.00 56.75 84 GLU A O 1
ATOM 664 N N . GLU A 1 85 ? 19.211 7.131 -23.963 1.00 53.62 85 GLU A N 1
ATOM 665 C CA . GLU A 1 85 ? 18.210 6.313 -23.280 1.00 53.62 85 GLU A CA 1
ATOM 666 C C . GLU A 1 85 ? 18.717 4.959 -22.750 1.00 53.62 85 GLU A C 1
ATOM 668 O O . GLU A 1 85 ? 18.026 4.346 -21.941 1.00 53.62 85 GLU A O 1
ATOM 673 N N . GLN A 1 86 ? 19.912 4.475 -23.126 1.00 54.50 86 GLN A N 1
ATOM 674 C CA . GLN A 1 86 ? 20.435 3.201 -22.586 1.00 54.50 86 GLN A CA 1
ATOM 675 C C . GLN A 1 86 ? 21.261 3.311 -21.301 1.00 54.50 86 GLN A C 1
ATOM 677 O O . GLN A 1 86 ? 21.724 2.292 -20.800 1.00 54.50 86 GLN A O 1
ATOM 682 N N . ASN A 1 87 ? 21.399 4.498 -20.716 1.00 50.38 87 ASN A N 1
ATOM 683 C CA . ASN A 1 87 ? 21.885 4.634 -19.346 1.00 50.38 87 ASN A CA 1
ATOM 684 C C . ASN A 1 87 ? 21.246 5.856 -18.687 1.00 50.38 87 ASN A C 1
ATOM 686 O O . ASN A 1 87 ? 21.930 6.795 -18.289 1.00 50.38 87 ASN A O 1
ATOM 690 N N . GLN A 1 88 ? 19.943 5.771 -18.409 1.00 55.00 88 GLN A N 1
ATOM 691 C CA . GLN A 1 88 ? 19.447 6.318 -17.145 1.00 55.00 88 GLN A CA 1
ATOM 692 C C . GLN A 1 88 ? 20.019 5.475 -15.989 1.00 55.00 88 GLN A C 1
ATOM 694 O O . GLN A 1 88 ? 19.294 4.879 -15.202 1.00 55.00 88 GLN A O 1
ATOM 699 N N . ALA A 1 89 ? 21.350 5.427 -15.874 1.00 56.44 89 ALA A N 1
ATOM 700 C CA . ALA A 1 89 ? 21.992 5.297 -14.584 1.00 56.44 89 ALA A CA 1
ATOM 701 C C . ALA A 1 89 ? 21.685 6.617 -13.879 1.00 56.44 89 ALA A C 1
ATOM 703 O O . ALA A 1 89 ? 22.437 7.595 -13.939 1.00 56.44 89 ALA A O 1
ATOM 704 N N . SER A 1 90 ? 20.475 6.665 -13.331 1.00 58.25 90 SER A N 1
ATOM 705 C CA . SER A 1 90 ? 20.012 7.694 -12.433 1.00 58.25 90 SER A CA 1
ATOM 706 C C . SER A 1 90 ? 21.153 8.030 -11.485 1.00 58.25 90 SER A C 1
ATOM 708 O O . SER A 1 90 ? 21.587 7.196 -10.698 1.00 58.25 90 SER A O 1
ATOM 710 N N . HIS A 1 91 ? 21.658 9.261 -11.540 1.00 61.72 91 HIS A N 1
ATOM 711 C CA . HIS A 1 91 ? 22.621 9.751 -10.546 1.00 61.72 91 HIS A CA 1
ATOM 712 C C . HIS A 1 91 ? 21.981 9.894 -9.149 1.00 61.72 91 HIS A C 1
ATOM 714 O O . HIS A 1 91 ? 22.593 10.420 -8.224 1.00 61.72 91 HIS A O 1
ATOM 720 N N . TYR A 1 92 ? 20.736 9.442 -8.995 1.00 64.69 92 TYR A N 1
ATOM 721 C CA . TYR A 1 92 ? 20.023 9.312 -7.745 1.00 64.69 92 TYR A CA 1
ATOM 722 C C . TYR A 1 92 ? 19.948 7.838 -7.341 1.00 64.69 92 TYR A C 1
ATOM 724 O O . TYR A 1 92 ? 19.664 6.952 -8.148 1.00 64.69 92 TYR A O 1
ATOM 732 N N . ILE A 1 93 ? 20.198 7.600 -6.059 1.00 72.94 93 ILE A N 1
ATOM 733 C CA . ILE A 1 93 ? 19.928 6.326 -5.404 1.00 72.94 93 ILE A CA 1
ATOM 734 C C . ILE A 1 93 ? 18.465 6.371 -4.979 1.00 72.94 93 ILE A C 1
ATOM 736 O O . ILE A 1 93 ? 18.086 7.185 -4.136 1.00 72.94 93 ILE A O 1
ATOM 740 N N . GLU A 1 94 ? 17.641 5.514 -5.564 1.00 70.62 94 GLU A N 1
ATOM 741 C CA . GLU A 1 94 ? 16.276 5.313 -5.096 1.00 70.62 94 GLU A CA 1
ATOM 742 C C . GLU A 1 94 ? 16.308 4.345 -3.909 1.00 70.62 94 GLU A C 1
ATOM 744 O O . GLU A 1 94 ? 16.764 3.208 -4.029 1.00 70.62 94 GLU A O 1
ATOM 749 N N . PHE A 1 95 ? 15.864 4.797 -2.736 1.00 78.25 95 PHE A N 1
ATOM 750 C CA . PHE A 1 95 ?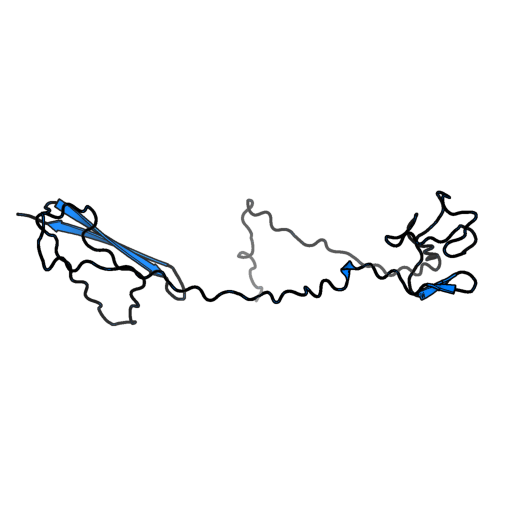 15.713 3.937 -1.566 1.00 78.25 95 PHE A CA 1
ATOM 751 C C . PHE A 1 95 ? 14.300 4.052 -1.002 1.00 78.25 95 PHE A C 1
ATOM 753 O O . PHE A 1 95 ? 13.684 5.117 -0.991 1.00 78.25 95 PHE A O 1
ATOM 760 N N . THR A 1 96 ? 13.782 2.932 -0.504 1.00 78.88 96 THR A N 1
ATOM 761 C CA . THR A 1 96 ? 12.495 2.908 0.195 1.00 78.88 96 THR A CA 1
ATOM 762 C C . THR A 1 96 ? 12.705 3.435 1.614 1.00 78.88 96 THR A C 1
ATOM 764 O O . THR A 1 96 ? 13.435 2.833 2.397 1.00 78.88 96 THR A O 1
ATOM 767 N N . GLY A 1 97 ? 12.100 4.577 1.945 1.00 77.88 97 GLY A N 1
ATOM 768 C CA . GLY A 1 97 ? 12.220 5.178 3.276 1.00 77.88 97 GLY A CA 1
ATOM 769 C C . GLY A 1 97 ? 11.618 4.303 4.383 1.00 77.88 97 GLY A C 1
ATOM 770 O O . GLY A 1 97 ? 10.584 3.660 4.188 1.00 77.88 97 GLY A O 1
ATOM 771 N N . VAL A 1 98 ? 12.242 4.312 5.564 1.00 80.31 98 VAL A N 1
ATOM 772 C CA . VAL A 1 98 ? 11.711 3.663 6.772 1.00 80.31 98 VAL A CA 1
ATOM 773 C C . VAL A 1 98 ? 10.482 4.440 7.250 1.00 80.31 98 VAL A C 1
ATOM 775 O O . VAL A 1 98 ? 10.563 5.636 7.522 1.00 80.31 98 VAL A O 1
ATOM 778 N N . ARG A 1 99 ? 9.327 3.771 7.340 1.00 77.31 99 ARG A N 1
ATOM 779 C CA . ARG A 1 99 ? 8.079 4.363 7.842 1.00 77.31 99 ARG A CA 1
ATOM 780 C C . ARG A 1 99 ? 7.842 3.893 9.270 1.00 77.31 99 ARG A C 1
ATOM 782 O O . ARG A 1 99 ? 7.615 2.707 9.493 1.00 77.31 99 ARG A O 1
ATOM 789 N N . HIS A 1 100 ? 7.869 4.816 10.223 1.00 71.62 100 HIS A N 1
ATOM 790 C CA . HIS A 1 100 ? 7.434 4.527 11.586 1.00 71.62 100 HIS A CA 1
ATOM 791 C C . HIS A 1 100 ? 5.906 4.592 11.664 1.00 71.62 100 HIS A C 1
ATOM 793 O O . HIS A 1 100 ? 5.280 5.459 11.049 1.00 71.62 100 HIS A O 1
ATOM 799 N N . ALA A 1 101 ? 5.299 3.665 12.404 1.00 73.31 101 ALA A N 1
ATOM 800 C CA . ALA A 1 101 ? 3.886 3.765 12.736 1.00 73.31 101 ALA A CA 1
ATOM 801 C C . ALA A 1 101 ? 3.657 5.024 13.586 1.00 73.31 101 ALA A C 1
ATOM 803 O O . ALA A 1 101 ? 4.478 5.357 14.439 1.00 73.31 101 ALA A O 1
ATOM 804 N N . LYS A 1 102 ? 2.546 5.729 13.348 1.00 71.62 102 LYS A N 1
ATOM 805 C CA . LYS A 1 102 ? 2.143 6.857 14.192 1.00 71.62 102 LYS A CA 1
ATOM 806 C C . LYS A 1 102 ? 1.906 6.346 15.616 1.00 71.62 102 LYS A C 1
ATOM 808 O O . LYS A 1 102 ? 1.187 5.363 15.793 1.00 71.62 102 LYS A O 1
ATOM 813 N N . GLU A 1 103 ? 2.501 7.012 16.600 1.00 65.56 103 GLU A N 1
ATOM 814 C CA . GLU A 1 103 ? 2.204 6.782 18.013 1.00 65.56 103 GLU A CA 1
ATOM 815 C C . GLU A 1 103 ? 0.821 7.366 18.328 1.00 65.56 103 GLU A C 1
ATOM 817 O O . GLU A 1 103 ? 0.521 8.509 17.969 1.00 65.56 103 GLU A O 1
ATOM 822 N N . PHE A 1 104 ? -0.043 6.569 18.955 1.00 68.31 104 PHE A N 1
ATOM 823 C CA . PHE A 1 104 ? -1.326 7.031 19.476 1.00 68.31 104 PHE A CA 1
ATOM 824 C C . PHE A 1 104 ? -1.313 6.917 20.995 1.00 68.31 104 PHE A C 1
ATOM 826 O O . PHE A 1 104 ? -0.935 5.884 21.547 1.00 68.31 104 PHE A O 1
ATOM 833 N N . TYR A 1 105 ? -1.753 7.981 21.657 1.00 66.12 105 TYR A N 1
ATOM 834 C CA . TYR A 1 105 ? -1.886 8.016 23.104 1.00 66.12 105 TYR A CA 1
ATOM 835 C C . TYR A 1 105 ? -3.292 7.555 23.487 1.00 66.12 105 TYR A C 1
ATOM 837 O O . TYR A 1 105 ? -4.286 8.095 23.002 1.00 66.12 105 TYR A O 1
ATOM 845 N N . LEU A 1 106 ? -3.347 6.527 24.329 1.00 65.56 106 LEU A N 1
ATOM 846 C CA . LEU A 1 106 ? -4.548 6.083 25.023 1.00 65.56 106 LEU A CA 1
ATOM 847 C C . LEU A 1 106 ? -4.679 6.915 26.298 1.00 65.56 106 LEU A C 1
ATOM 849 O O . LEU A 1 106 ? -3.764 6.906 27.119 1.00 65.56 106 LEU A O 1
ATOM 853 N N . ASP A 1 107 ? -5.793 7.624 26.450 1.00 67.06 107 ASP A N 1
ATOM 854 C CA . ASP A 1 107 ? -6.147 8.228 27.732 1.00 67.06 107 ASP A CA 1
ATOM 855 C C . ASP A 1 107 ? -6.621 7.115 28.679 1.00 67.06 107 ASP A C 1
ATOM 857 O O . ASP A 1 107 ? -7.420 6.259 28.287 1.00 67.06 107 ASP A O 1
ATOM 861 N N . ASP A 1 108 ? -6.089 7.081 29.900 1.00 66.19 108 ASP A N 1
ATOM 862 C CA . ASP A 1 108 ? -6.456 6.082 30.904 1.00 66.19 108 ASP A CA 1
ATOM 863 C C . ASP A 1 108 ? -7.626 6.528 31.795 1.00 66.19 108 ASP A C 1
ATOM 865 O O . ASP A 1 108 ? -8.098 5.733 32.613 1.00 66.19 108 ASP A O 1
ATOM 869 N N . TYR A 1 109 ? -8.120 7.759 31.596 1.00 65.88 109 TYR A N 1
ATOM 870 C CA . TYR A 1 109 ? -9.256 8.369 32.289 1.00 65.88 109 TYR A CA 1
ATOM 871 C C . TYR A 1 109 ? -9.171 8.298 33.826 1.00 65.88 109 TYR A C 1
ATOM 873 O O . TYR A 1 109 ? -10.201 8.352 34.503 1.00 65.88 109 TYR A O 1
ATOM 881 N N . LYS A 1 110 ? -7.967 8.165 34.407 1.00 67.31 110 LYS A N 1
ATOM 882 C CA . LYS A 1 110 ? -7.799 8.043 35.867 1.00 67.31 110 LYS A CA 1
ATOM 883 C C . LYS A 1 110 ? -7.981 9.360 36.617 1.00 67.31 110 LYS A C 1
ATOM 885 O O . LYS A 1 110 ? -8.364 9.320 37.783 1.00 67.31 110 LYS A O 1
ATOM 890 N N . ASP A 1 111 ? -7.750 10.491 35.954 1.00 65.38 111 ASP A N 1
ATOM 891 C CA . ASP A 1 111 ? -7.949 11.830 36.512 1.00 65.38 111 ASP A CA 1
ATOM 892 C C . ASP A 1 111 ? -9.185 12.493 35.874 1.00 65.38 111 ASP A C 1
ATOM 894 O O . ASP A 1 111 ? -9.107 13.023 34.761 1.00 65.38 111 ASP A O 1
ATOM 898 N N . PRO A 1 112 ? -10.357 12.471 36.537 1.00 60.81 112 PRO A N 1
ATOM 899 C CA . PRO A 1 112 ? -11.579 13.028 35.974 1.00 60.81 112 PRO A CA 1
ATOM 900 C C . PRO A 1 112 ? -11.542 14.557 36.059 1.00 60.81 112 PRO A C 1
ATOM 902 O O . PRO A 1 112 ? -11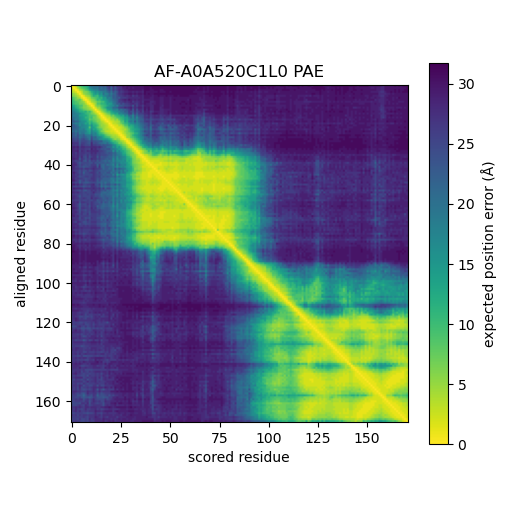.916 15.137 37.077 1.00 60.81 112 PRO A O 1
ATOM 905 N N . MET A 1 113 ? -11.093 15.229 34.996 1.00 58.91 113 MET A N 1
ATOM 906 C CA . MET A 1 113 ? -11.203 16.691 34.913 1.00 58.91 113 MET A CA 1
ATOM 907 C C . MET A 1 113 ? -12.605 17.149 34.487 1.00 58.91 113 MET A C 1
ATOM 909 O O . MET A 1 113 ? -13.059 18.159 35.011 1.00 58.91 113 MET A O 1
ATOM 913 N N . GLU A 1 114 ? -13.323 16.406 33.628 1.00 61.88 114 GLU A N 1
ATOM 914 C CA . GLU A 1 114 ? -14.699 16.721 33.192 1.00 61.88 114 GLU A CA 1
ATOM 915 C C . GLU A 1 114 ? -15.474 15.465 32.720 1.00 61.88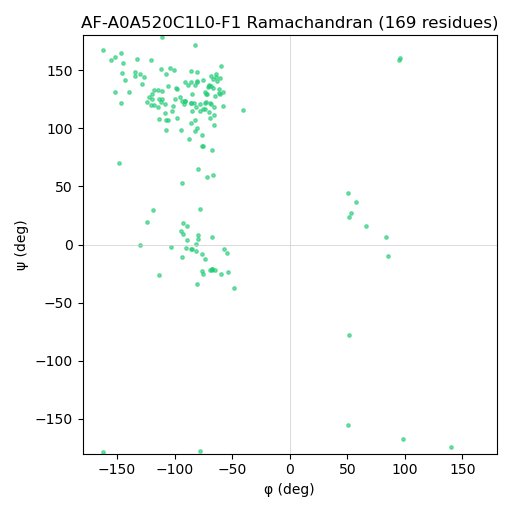 114 GLU A C 1
ATOM 917 O O . GLU A 1 114 ? -14.848 14.466 32.354 1.00 61.88 114 GLU A O 1
ATOM 922 N N . PRO A 1 115 ? -16.828 15.483 32.693 1.00 63.19 115 PRO A N 1
ATOM 923 C CA . PRO A 1 115 ? -17.630 14.389 32.144 1.00 63.19 115 PRO A CA 1
ATOM 924 C C . PRO A 1 115 ? -17.290 14.109 30.672 1.00 63.19 115 PRO A C 1
ATOM 926 O O . PRO A 1 115 ? -17.473 14.956 29.796 1.00 63.19 115 PRO A O 1
ATOM 929 N N . ALA A 1 116 ? -16.824 12.896 30.387 1.00 61.78 116 ALA A N 1
ATOM 930 C CA . ALA A 1 116 ? -16.398 12.480 29.057 1.00 61.78 116 ALA A CA 1
ATOM 931 C C . ALA A 1 116 ? -17.545 11.785 28.301 1.00 61.78 116 ALA A C 1
ATOM 933 O O . ALA A 1 116 ? -17.787 10.594 28.475 1.00 61.78 116 ALA A O 1
ATOM 934 N N . PHE A 1 117 ? -18.246 12.514 27.426 1.00 67.75 117 PHE A N 1
ATOM 935 C CA . PHE A 1 117 ? -19.337 11.978 26.593 1.00 67.75 117 PHE A CA 1
ATOM 936 C C . PHE A 1 117 ? -18.860 11.515 25.206 1.00 67.75 117 PHE A C 1
ATOM 938 O O . PHE A 1 117 ? -19.389 11.940 24.176 1.00 67.75 117 PHE A O 1
ATOM 945 N N . PHE A 1 118 ? -17.842 10.656 25.148 1.00 74.31 118 PHE A N 1
ATOM 946 C CA . PHE A 1 118 ? -17.367 10.109 23.875 1.00 74.31 118 PHE A CA 1
ATOM 947 C C . PHE A 1 118 ? -18.223 8.922 23.421 1.00 74.31 118 PHE A C 1
ATOM 949 O O . PHE A 1 118 ? -18.543 8.027 24.199 1.00 74.31 118 PHE A O 1
ATOM 956 N N . SER A 1 119 ? -18.557 8.873 22.128 1.00 79.75 119 SER A N 1
ATOM 957 C CA . SER A 1 119 ? -19.253 7.721 21.532 1.00 79.75 119 SER A CA 1
ATOM 958 C C . SER A 1 119 ? -18.369 6.471 21.452 1.00 79.75 119 SER A C 1
ATOM 960 O O . SER A 1 119 ? -18.877 5.355 21.379 1.00 79.75 119 SER A O 1
ATOM 962 N N . THR A 1 120 ? -17.047 6.661 21.469 1.00 85.50 120 THR A N 1
ATOM 963 C CA . THR A 1 120 ? -16.038 5.601 21.517 1.00 85.50 120 THR A CA 1
ATOM 964 C C . THR A 1 120 ? -15.316 5.685 22.855 1.00 85.50 120 THR A C 1
ATOM 966 O O . THR A 1 120 ? -14.550 6.614 23.080 1.00 85.50 120 THR A O 1
ATOM 969 N N . ILE A 1 121 ? -15.584 4.719 23.733 1.00 82.62 121 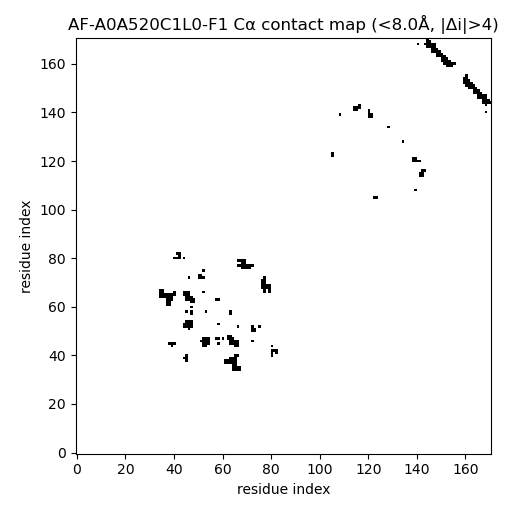ILE A N 1
ATOM 970 C CA . ILE A 1 121 ? -15.026 4.651 25.098 1.00 82.62 121 ILE A CA 1
ATOM 971 C C . ILE A 1 121 ? -13.751 3.800 25.186 1.00 82.62 121 ILE A C 1
ATOM 973 O O . ILE A 1 121 ? -13.072 3.785 26.206 1.00 82.62 121 ILE A O 1
ATOM 977 N N . TYR A 1 122 ? -13.432 3.068 24.118 1.00 86.00 122 TYR A N 1
ATOM 978 C CA . TYR A 1 122 ? -12.222 2.268 24.010 1.00 86.00 122 TYR A CA 1
ATOM 979 C C . TYR A 1 122 ? -11.810 2.143 22.546 1.00 86.00 122 TYR A C 1
ATOM 981 O O . TYR A 1 122 ? -12.631 1.796 21.694 1.00 86.00 122 TYR A O 1
ATOM 989 N N . TRP A 1 123 ? -10.536 2.395 22.259 1.00 85.88 123 TRP A N 1
ATOM 990 C CA . TRP A 1 123 ? -9.958 2.150 20.945 1.00 85.88 123 TRP A CA 1
ATOM 991 C C . TRP A 1 123 ? -8.501 1.742 21.085 1.00 85.88 123 TRP A C 1
ATOM 993 O O . TRP A 1 123 ? -7.701 2.502 21.612 1.00 85.88 123 TRP A O 1
ATOM 1003 N N . ASN A 1 124 ? -8.150 0.564 20.583 1.00 86.38 124 ASN A N 1
ATOM 1004 C CA . ASN A 1 124 ? -6.774 0.092 20.545 1.00 86.38 124 ASN A CA 1
ATOM 1005 C C . ASN A 1 124 ? -6.483 -0.502 19.165 1.00 86.38 124 ASN A C 1
ATOM 1007 O O . ASN A 1 124 ? -7.379 -1.038 18.510 1.00 86.38 124 ASN A O 1
ATOM 1011 N N . TYR A 1 125 ? -5.239 -0.391 18.716 1.00 86.25 125 TYR A N 1
ATOM 1012 C CA . TYR A 1 125 ? -4.797 -0.828 17.395 1.00 86.25 125 TYR A CA 1
ATOM 1013 C C . TYR A 1 125 ? -3.518 -1.643 17.514 1.00 86.25 125 TYR A C 1
ATOM 1015 O O . TYR A 1 125 ? -2.800 -1.564 18.507 1.00 86.25 125 TYR A O 1
ATOM 1023 N N . ALA A 1 126 ? -3.239 -2.439 16.481 1.00 81.62 126 ALA A N 1
ATOM 1024 C CA . ALA A 1 126 ? -2.011 -3.227 16.380 1.00 81.62 126 ALA A CA 1
ATOM 1025 C C . ALA A 1 126 ? -1.722 -4.121 17.608 1.00 81.62 126 ALA A C 1
ATOM 1027 O O . ALA A 1 126 ? -0.572 -4.458 17.882 1.00 81.62 126 ALA A O 1
ATOM 1028 N N . THR A 1 127 ? -2.761 -4.536 18.340 1.00 84.12 127 THR A N 1
ATOM 1029 C CA . THR A 1 127 ? -2.622 -5.497 19.436 1.00 84.12 127 THR A CA 1
ATOM 1030 C C . THR A 1 127 ? -2.295 -6.868 18.854 1.00 84.12 127 THR A C 1
ATOM 1032 O O . THR A 1 127 ? -3.103 -7.462 18.141 1.00 84.12 127 THR A O 1
ATOM 1035 N N . ILE A 1 128 ? -1.092 -7.364 19.140 1.00 86.75 128 ILE A N 1
ATOM 1036 C CA . ILE A 1 128 ? -0.657 -8.694 18.713 1.00 86.75 128 ILE A CA 1
ATOM 1037 C C . ILE A 1 128 ? -1.295 -9.721 19.647 1.00 86.75 128 ILE A C 1
ATOM 1039 O O . ILE A 1 128 ? -1.078 -9.685 20.856 1.00 86.75 128 ILE A O 1
ATOM 1043 N N . LEU A 1 129 ? -2.078 -10.635 19.078 1.00 86.12 129 LEU A N 1
ATOM 1044 C CA . LEU A 1 129 ? -2.703 -11.732 19.810 1.00 86.12 129 LEU A CA 1
ATOM 1045 C C . LEU A 1 129 ? -1.867 -13.004 19.643 1.00 86.12 129 LEU A C 1
ATOM 1047 O O . LEU A 1 129 ? -1.470 -13.360 18.532 1.00 86.12 129 LEU A O 1
ATOM 1051 N N . GLU A 1 130 ? -1.615 -13.705 20.744 1.00 83.50 130 GLU A N 1
ATOM 1052 C CA . GLU A 1 130 ? -0.941 -15.003 20.727 1.00 83.50 130 GLU A CA 1
ATOM 1053 C C . GLU A 1 130 ? -1.954 -16.132 20.496 1.00 83.50 130 GLU A C 1
ATOM 1055 O O . GLU A 1 130 ? -3.051 -16.150 21.060 1.00 83.50 130 GLU A O 1
ATOM 1060 N N . ALA A 1 131 ? -1.578 -17.121 19.683 1.00 80.81 131 ALA A N 1
ATOM 1061 C CA . ALA A 1 131 ? -2.435 -18.272 19.435 1.00 80.81 131 ALA A CA 1
ATOM 1062 C C . ALA A 1 131 ? -2.717 -19.035 20.743 1.00 80.81 131 ALA A C 1
ATOM 1064 O O . ALA A 1 131 ? -1.792 -19.423 21.452 1.00 80.81 131 ALA A O 1
ATOM 1065 N N . LYS A 1 132 ? -4.002 -19.316 21.010 1.00 82.56 132 LYS A N 1
ATOM 1066 C CA . LYS A 1 132 ? -4.497 -20.075 22.181 1.00 82.56 132 LYS A CA 1
ATOM 1067 C C . LYS A 1 132 ? -4.294 -19.398 23.544 1.00 82.56 132 LYS A C 1
ATOM 1069 O O . LYS A 1 132 ? -4.430 -20.068 24.565 1.00 82.56 132 LYS A O 1
ATOM 1074 N N . LYS A 1 133 ? -4.008 -18.097 23.573 1.00 89.00 133 LYS A N 1
ATOM 1075 C CA . LYS A 1 133 ? -3.960 -17.303 24.802 1.00 89.00 133 LYS A CA 1
ATOM 1076 C C . LYS A 1 133 ? -5.121 -16.320 24.815 1.00 89.00 133 LYS A C 1
ATOM 1078 O O . LYS A 1 133 ? -5.293 -15.543 23.877 1.00 89.00 133 LYS A O 1
ATOM 1083 N N . GLU A 1 134 ? -5.919 -16.363 25.873 1.00 87.62 134 GLU A N 1
ATOM 1084 C CA . GLU A 1 134 ? -6.965 -15.366 26.078 1.00 87.62 134 GLU A CA 1
ATOM 1085 C C . GLU A 1 134 ? -6.322 -14.003 26.347 1.00 87.62 134 GLU A C 1
ATOM 1087 O O . GLU A 1 134 ? -5.342 -13.889 27.084 1.00 87.62 134 GLU A O 1
ATOM 1092 N N . THR A 1 135 ? -6.843 -12.976 25.682 1.00 87.06 135 THR A N 1
ATOM 1093 C CA . THR A 1 135 ? -6.399 -11.592 25.847 1.00 87.06 135 THR A CA 1
ATOM 1094 C C . THR A 1 135 ? -7.550 -10.809 26.449 1.00 87.06 135 THR A C 1
ATOM 1096 O O . THR A 1 135 ? -8.620 -10.722 25.847 1.00 87.06 135 THR A O 1
ATOM 1099 N N . GLU A 1 136 ? -7.331 -10.256 27.636 1.00 87.62 136 GLU A N 1
ATOM 1100 C CA . GLU A 1 136 ? -8.321 -9.441 28.331 1.00 87.62 136 GLU A CA 1
ATOM 1101 C C . GLU A 1 136 ? -8.157 -7.964 27.970 1.00 87.62 136 GLU A C 1
ATOM 1103 O O . GLU A 1 136 ? -7.042 -7.448 27.864 1.00 87.62 136 GLU A O 1
ATOM 1108 N N . LEU A 1 137 ? -9.288 -7.283 27.786 1.00 84.69 137 LEU A N 1
ATOM 1109 C CA . LEU A 1 137 ? -9.360 -5.849 27.535 1.00 84.69 137 LEU A CA 1
ATOM 1110 C C . LEU A 1 137 ? -10.174 -5.204 28.656 1.00 84.69 137 LEU A C 1
ATOM 1112 O O . LEU A 1 137 ? -11.324 -5.582 28.877 1.00 84.69 137 LEU A O 1
ATOM 1116 N N . SER A 1 138 ? -9.589 -4.210 29.320 1.00 85.69 138 SER A N 1
ATOM 1117 C CA . SER A 1 138 ? -10.219 -3.477 30.421 1.00 85.69 138 SER A CA 1
ATOM 1118 C C . SER A 1 138 ? -10.334 -2.004 30.061 1.00 85.69 138 SER A C 1
ATOM 1120 O O . SER A 1 138 ? -9.359 -1.385 29.638 1.00 85.69 138 SER A O 1
ATOM 1122 N N . PHE A 1 139 ? -11.530 -1.449 30.223 1.00 83.88 139 PHE A N 1
ATOM 1123 C CA . PHE A 1 139 ? -11.837 -0.051 29.939 1.00 83.88 139 PHE A CA 1
ATOM 1124 C C . PHE A 1 139 ? -12.982 0.432 30.829 1.00 83.88 139 PHE A C 1
ATOM 1126 O O . PHE A 1 139 ? -13.743 -0.373 31.370 1.00 83.88 139 PHE A O 1
ATOM 1133 N N . TYR A 1 140 ? -13.115 1.749 30.967 1.00 81.81 140 TYR A N 1
ATOM 1134 C CA . TYR A 1 140 ? -14.171 2.376 31.754 1.00 81.81 140 TYR A CA 1
ATOM 1135 C C . TYR A 1 140 ? -15.308 2.839 30.841 1.00 81.81 140 TYR A C 1
ATOM 1137 O O . TYR A 1 140 ? -15.076 3.455 29.806 1.00 81.81 140 TYR A O 1
ATOM 1145 N N . THR A 1 141 ? -16.554 2.565 31.227 1.00 79.12 141 THR A N 1
ATOM 1146 C CA . THR A 1 141 ? -17.744 3.020 30.484 1.00 79.12 141 THR A CA 1
ATOM 1147 C C . THR A 1 141 ? -18.135 4.466 30.800 1.00 79.12 141 THR A C 1
ATOM 1149 O O . THR A 1 141 ? -19.035 5.002 30.155 1.00 79.12 141 THR A O 1
ATOM 1152 N N . SER A 1 142 ? -17.453 5.100 31.767 1.00 72.44 142 SER A N 1
ATOM 1153 C CA . SER A 1 142 ? -17.797 6.418 32.319 1.00 72.44 142 SER A CA 1
ATOM 1154 C C . SER A 1 142 ? -19.282 6.494 32.743 1.00 72.44 142 SER A C 1
ATOM 1156 O O . SER A 1 142 ? -19.900 5.464 33.020 1.00 72.44 142 SER A O 1
ATOM 1158 N N . ASP A 1 143 ? -19.859 7.697 32.786 1.00 72.25 143 ASP A N 1
ATOM 1159 C CA . ASP A 1 143 ? -21.258 7.971 33.159 1.00 72.25 143 ASP A CA 1
ATOM 1160 C C . ASP A 1 143 ? -22.269 7.710 32.018 1.00 72.25 143 ASP A C 1
ATOM 1162 O O . ASP A 1 143 ? -23.452 8.060 32.111 1.00 72.25 143 ASP A O 1
ATOM 1166 N N . ILE A 1 144 ? -21.826 7.114 30.905 1.00 79.00 144 ILE A N 1
ATOM 1167 C CA . ILE A 1 144 ? -22.658 6.911 29.718 1.00 79.00 144 ILE A CA 1
ATOM 1168 C C . ILE A 1 144 ? -23.457 5.613 29.864 1.00 79.00 144 ILE A C 1
ATOM 1170 O O . ILE A 1 144 ? -22.909 4.519 29.975 1.00 79.00 144 ILE A O 1
ATOM 1174 N N . THR A 1 145 ? -24.783 5.732 29.793 1.00 86.19 145 THR A N 1
ATOM 1175 C CA . THR A 1 145 ? -25.694 4.580 29.725 1.00 86.19 145 THR A CA 1
ATOM 1176 C C . THR A 1 145 ? -26.153 4.338 28.297 1.00 86.19 145 THR A C 1
ATOM 1178 O O . THR A 1 145 ? -26.266 5.267 27.498 1.00 86.19 145 THR A O 1
ATOM 1181 N N . GLY A 1 146 ? -26.441 3.082 27.972 1.00 88.44 146 GLY A N 1
ATOM 1182 C CA . GLY A 1 146 ? -26.925 2.701 26.653 1.00 88.44 146 GLY A CA 1
ATOM 1183 C C . GLY A 1 146 ? -26.323 1.401 26.147 1.00 88.44 146 GLY A C 1
ATOM 1184 O O . GLY A 1 146 ? -25.605 0.696 26.857 1.00 88.44 146 GLY A O 1
ATOM 1185 N N . ARG A 1 147 ? -26.649 1.087 24.894 1.00 92.38 147 ARG A N 1
ATOM 1186 C CA . ARG A 1 147 ? -26.167 -0.107 24.208 1.00 92.38 147 ARG A CA 1
ATOM 1187 C C . ARG A 1 147 ? -24.887 0.209 23.453 1.00 92.38 147 ARG A C 1
ATOM 1189 O O . ARG A 1 147 ? -24.895 1.021 22.530 1.00 92.38 147 ARG A O 1
ATOM 1196 N N . PHE A 1 148 ? -23.818 -0.491 23.794 1.00 91.88 148 PHE A N 1
ATOM 1197 C CA . PHE A 1 148 ? -22.521 -0.368 23.147 1.00 91.88 148 PHE A CA 1
ATOM 1198 C C . PHE A 1 148 ? -22.266 -1.539 22.207 1.00 91.88 148 PHE A C 1
ATOM 1200 O O . PHE A 1 148 ? -22.774 -2.648 22.398 1.00 91.88 148 PHE A O 1
ATOM 1207 N N . LYS A 1 149 ? -21.459 -1.273 21.177 1.00 94.62 149 LYS A N 1
ATOM 1208 C CA . LYS A 1 149 ? -20.967 -2.267 20.228 1.00 94.62 149 LYS A CA 1
ATOM 1209 C C . LYS A 1 149 ? -19.448 -2.332 20.314 1.00 94.62 149 LYS A C 1
ATOM 1211 O O . LYS A 1 149 ? -18.771 -1.350 20.037 1.00 94.62 149 LYS A O 1
ATOM 1216 N N . VAL A 1 150 ? -18.935 -3.502 20.656 1.00 93.25 150 VAL A N 1
ATOM 1217 C CA . VAL A 1 150 ? -17.529 -3.870 20.518 1.00 93.25 150 VAL A CA 1
ATOM 1218 C C . VAL A 1 150 ? -17.326 -4.371 19.098 1.00 93.25 150 VAL A C 1
ATOM 1220 O O . VAL A 1 150 ? -18.072 -5.238 18.645 1.00 93.25 150 VAL A O 1
ATOM 1223 N N . VAL A 1 151 ? -16.323 -3.835 18.410 1.00 94.25 151 VAL A N 1
ATOM 1224 C CA . VAL A 1 151 ? -15.910 -4.279 17.077 1.00 94.25 151 VAL A CA 1
ATOM 1225 C C . VAL A 1 151 ? -14.436 -4.647 17.154 1.00 94.25 151 VAL A C 1
ATOM 1227 O O . VAL A 1 151 ? -13.613 -3.819 17.534 1.00 94.25 151 VAL A O 1
ATOM 1230 N N . VAL A 1 152 ? -14.108 -5.885 16.797 1.00 92.31 152 VAL A N 1
ATOM 1231 C CA . VAL A 1 152 ? -12.732 -6.379 16.706 1.00 92.31 152 VAL A CA 1
ATOM 1232 C C . VAL A 1 152 ? -12.428 -6.625 15.239 1.00 92.31 152 VAL A C 1
ATOM 1234 O O . VAL A 1 152 ? -13.138 -7.379 14.575 1.00 92.31 152 VAL A O 1
ATOM 1237 N N . GLN A 1 153 ? -11.383 -5.975 14.734 1.00 92.88 153 GLN A N 1
ATOM 1238 C CA . GLN A 1 153 ? -10.913 -6.121 13.360 1.00 92.88 153 GLN A CA 1
ATOM 1239 C C . GLN A 1 153 ? -9.422 -6.428 13.370 1.00 92.88 153 GLN A C 1
ATOM 1241 O O . GLN A 1 153 ? -8.665 -5.821 14.126 1.00 92.88 153 GLN A O 1
ATOM 1246 N N . GLY A 1 154 ? -8.996 -7.357 12.526 1.00 90.62 154 GLY A N 1
ATOM 1247 C CA . GLY A 1 154 ? -7.597 -7.739 12.433 1.00 90.62 154 GLY A CA 1
ATOM 1248 C C . GLY A 1 154 ? -7.275 -8.478 11.148 1.00 90.62 154 GLY A C 1
ATOM 1249 O O . GLY A 1 154 ? -8.134 -8.702 10.297 1.00 90.62 154 GLY A O 1
ATOM 1250 N N . ALA A 1 155 ? -6.016 -8.868 11.025 1.00 90.81 155 ALA A N 1
ATOM 1251 C CA . ALA A 1 155 ? -5.534 -9.725 9.959 1.00 90.81 155 ALA A CA 1
ATOM 1252 C C . ALA A 1 155 ? -4.641 -10.814 10.552 1.00 90.81 155 ALA A C 1
ATOM 1254 O O . ALA A 1 155 ? -3.917 -10.595 11.522 1.00 90.81 155 ALA A O 1
ATOM 1255 N N . THR A 1 156 ? -4.715 -11.992 9.957 1.00 87.69 156 THR A N 1
ATOM 1256 C CA . THR A 1 156 ? -3.838 -13.134 10.208 1.00 87.69 156 THR A CA 1
ATOM 1257 C C . THR A 1 156 ? -2.970 -13.367 8.974 1.00 87.69 156 THR A C 1
ATOM 1259 O O . THR A 1 156 ? -3.117 -12.684 7.963 1.00 87.69 156 THR A O 1
ATOM 1262 N N . LEU A 1 157 ? -2.075 -14.357 9.027 1.00 86.31 157 LEU A N 1
ATOM 1263 C CA . LEU A 1 157 ? -1.273 -14.752 7.863 1.00 86.31 157 LEU A CA 1
ATOM 1264 C C . LEU A 1 157 ? -2.125 -15.211 6.670 1.00 86.31 157 LEU A C 1
ATOM 1266 O O . LEU A 1 157 ? -1.664 -15.127 5.536 1.00 86.31 157 LEU A O 1
ATOM 1270 N N . ASN A 1 158 ? -3.339 -15.702 6.930 1.00 87.88 158 ASN A N 1
ATOM 1271 C CA . ASN A 1 158 ? -4.161 -16.365 5.923 1.00 87.88 158 ASN A CA 1
ATOM 1272 C C . ASN A 1 158 ? -5.433 -15.586 5.567 1.00 87.88 158 ASN A C 1
ATOM 1274 O O . ASN A 1 158 ? -5.955 -15.784 4.476 1.00 87.88 158 ASN A O 1
ATOM 1278 N N . ASP A 1 159 ? -5.952 -14.752 6.473 1.00 89.31 159 ASP A N 1
ATOM 1279 C CA . ASP A 1 159 ? -7.236 -14.068 6.279 1.00 89.31 159 ASP A CA 1
ATOM 1280 C C . ASP A 1 159 ? -7.426 -12.864 7.218 1.00 89.31 159 ASP A C 1
ATOM 1282 O O . ASP A 1 159 ? -6.708 -12.705 8.211 1.00 89.31 159 ASP A O 1
ATOM 1286 N N . VAL A 1 160 ? -8.431 -12.042 6.934 1.00 91.81 160 VAL A N 1
ATOM 1287 C CA . VAL A 1 160 ? -8.927 -10.982 7.813 1.00 91.81 160 VAL A CA 1
ATOM 1288 C C . VAL A 1 160 ? -9.864 -11.534 8.889 1.00 91.81 160 VAL A C 1
ATOM 1290 O O . VAL A 1 160 ? -10.583 -12.508 8.693 1.00 91.81 160 VAL A O 1
ATOM 1293 N N . VAL A 1 161 ? -9.868 -10.894 10.055 1.00 89.94 161 VAL A N 1
ATOM 1294 C CA . VAL A 1 161 ? -10.712 -11.263 11.196 1.00 89.94 161 VAL A CA 1
ATOM 1295 C C . VAL A 1 161 ? -11.642 -10.105 11.508 1.00 89.94 161 VAL A C 1
ATOM 1297 O O . VAL A 1 161 ? -11.208 -8.958 11.611 1.00 89.94 161 VAL A O 1
ATOM 1300 N N . TYR A 1 162 ? -12.922 -10.418 11.684 1.00 93.12 162 TYR A N 1
ATOM 1301 C CA . TYR A 1 162 ? -13.952 -9.468 12.078 1.00 93.12 162 TYR A CA 1
ATOM 1302 C C . TYR A 1 162 ? -14.897 -10.114 13.086 1.00 93.12 162 TYR A C 1
ATOM 1304 O O . TYR A 1 162 ? -15.402 -11.212 12.852 1.00 93.12 162 TYR A O 1
ATOM 1312 N N . ALA A 1 163 ? -15.161 -9.428 14.192 1.00 92.25 163 ALA A N 1
ATOM 1313 C CA . ALA A 1 163 ? -16.146 -9.848 15.175 1.00 92.25 163 ALA A CA 1
ATOM 1314 C C . ALA A 1 163 ? -16.842 -8.639 15.799 1.00 92.25 163 ALA A C 1
ATOM 1316 O O . ALA A 1 163 ? -16.236 -7.586 15.995 1.00 92.25 163 ALA A O 1
ATOM 1317 N N . GLU A 1 164 ? -18.111 -8.815 16.160 1.00 96.56 164 GLU A N 1
ATOM 1318 C CA . GLU A 1 164 ? -18.877 -7.808 16.884 1.00 96.56 164 GLU A CA 1
ATOM 1319 C C . GLU A 1 164 ? -19.576 -8.404 18.099 1.00 96.56 164 GLU A C 1
ATOM 1321 O O . GLU A 1 164 ? -20.042 -9.547 18.086 1.00 96.56 164 GLU A O 1
ATOM 1326 N N . LYS A 1 165 ? -19.697 -7.600 19.153 1.00 95.31 165 LYS A N 1
ATOM 1327 C CA . LYS A 1 165 ? -20.457 -7.954 20.349 1.00 95.31 165 LYS A CA 1
ATOM 1328 C C . LYS A 1 165 ? -21.170 -6.732 20.897 1.00 95.31 165 LYS A C 1
ATOM 1330 O O . LYS A 1 165 ? -20.614 -5.644 20.911 1.00 95.31 165 LYS A O 1
ATOM 1335 N N . TYR A 1 166 ? -22.389 -6.920 21.384 1.00 95.25 166 TYR A N 1
ATOM 1336 C CA . TYR A 1 166 ? -23.138 -5.863 22.055 1.00 95.25 166 TYR A CA 1
ATOM 1337 C C . TYR A 1 166 ? -23.215 -6.113 23.555 1.00 95.25 166 TYR A C 1
ATOM 1339 O O . TYR A 1 166 ? -23.316 -7.267 23.981 1.00 95.25 166 TYR A O 1
ATOM 1347 N N . PHE A 1 167 ? -23.228 -5.030 24.325 1.00 93.25 167 PHE A N 1
ATOM 1348 C CA . PHE A 1 167 ? -23.522 -5.039 25.755 1.00 93.25 167 PHE A CA 1
ATOM 1349 C C . PHE A 1 167 ? -24.277 -3.763 26.146 1.00 93.25 167 PHE A C 1
ATOM 1351 O O . PHE A 1 1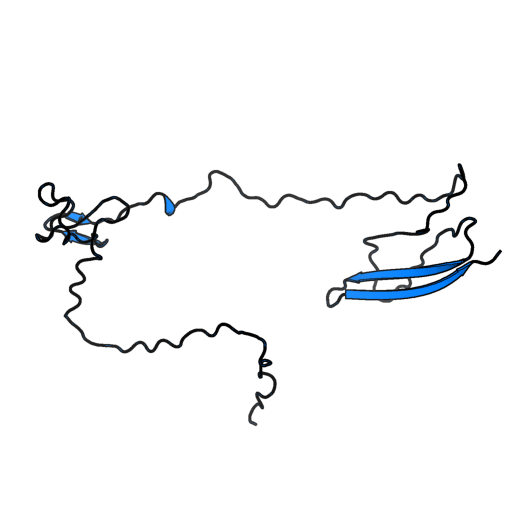67 ? -24.186 -2.752 25.449 1.00 93.25 167 PHE A O 1
ATOM 1358 N N . ASP A 1 168 ? -25.025 -3.821 27.245 1.00 92.62 168 ASP A N 1
ATOM 1359 C CA . ASP A 1 168 ? -25.805 -2.693 27.756 1.00 92.62 168 ASP A CA 1
ATOM 1360 C C . ASP A 1 168 ? -25.206 -2.190 29.071 1.00 92.62 168 ASP A C 1
ATOM 1362 O O . ASP A 1 168 ? -24.971 -2.976 29.989 1.00 92.62 168 ASP A O 1
ATOM 1366 N N . VAL A 1 169 ? -25.017 -0.875 29.177 1.00 89.12 169 VAL A N 1
ATOM 1367 C CA . VAL A 1 169 ? -24.635 -0.188 30.415 1.00 89.12 169 VAL A CA 1
ATOM 1368 C C . VAL A 1 169 ? -25.883 0.454 31.005 1.00 89.12 169 VAL A C 1
ATOM 1370 O O . VAL A 1 169 ? -26.528 1.290 30.364 1.00 89.12 169 VAL A O 1
ATOM 1373 N N . LYS A 1 170 ? -26.240 0.035 32.219 1.00 87.94 170 LYS A N 1
ATOM 1374 C CA . LYS A 1 170 ? -27.412 0.516 32.959 1.00 87.94 170 LYS A CA 1
ATOM 1375 C C . LYS A 1 170 ? -26.960 1.315 34.181 1.00 87.94 170 LYS A C 1
ATOM 1377 O O . LYS A 1 170 ? -25.877 1.061 34.701 1.00 87.94 170 LYS A O 1
ATOM 1382 N N . LYS A 1 171 ? -27.796 2.272 34.589 1.00 77.50 171 LYS A N 1
ATOM 1383 C CA . LYS A 1 171 ? -27.663 3.006 35.854 1.00 77.50 171 LYS A CA 1
ATOM 1384 C C . LYS A 1 171 ? -27.965 2.113 37.050 1.00 77.50 171 LYS A C 1
ATOM 1386 O O . LYS A 1 171 ? -28.812 1.204 36.886 1.00 77.50 171 LYS A O 1
#

Radius of gyration: 36.61 Å; Cα contacts (8 Å, |Δi|>4): 153; chains: 1; bounding box: 61×58×90 Å